Protein AF-A0A1T4MYK6-F1 (afdb_monomer)

Mean predicted aligned error: 9.67 Å

Organism: NCBI:txid180163

Radius of gyration: 21.88 Å; Cα contacts (8 Å, |Δi|>4): 275; chains: 1; bounding box: 50×43×66 Å

Solvent-accessible surface area (backbone atoms only — not comparable to full-atom values): 8277 Å² total; per-residue (Å²): 114,70,70,61,55,55,55,54,59,66,69,70,67,73,76,78,77,58,60,77,46,77,45,74,73,38,57,30,28,66,58,77,96,53,94,84,66,81,69,51,91,63,43,43,55,22,43,24,32,36,37,40,36,33,39,84,80,37,52,70,26,35,40,38,50,52,76,50,74,53,43,46,29,32,58,88,76,45,80,44,69,25,63,36,58,46,48,55,93,73,54,44,58,43,66,32,83,57,50,69,46,78,46,50,35,35,36,37,26,58,40,64,68,52,64,69,54,88,54,60,74,65,63,52,78,73,40,44,20,74,67,80,84,44,70,46,80,46,69,82,88,129

pLDDT: mean 79.8, std 14.15, range [34.06, 95.31]

Foldseek 3Di:
DVVVVVVVVVVVPPPDDKDKDKDFPFFWWWDDPDPDDPCPPFKTKTKTKMKIAIDPVQAFKKKAWDWDCKWWKDQPVDIFIQRGKAWPPNVRIDGHHDRMDMTMMMTIGGVCRLPVDPDPVSNDDIIGIDDDIDIDIDDPDD

Structure (mmCIF, N/CA/C/O backbone):
data_AF-A0A1T4MYK6-F1
#
_entry.id   AF-A0A1T4MYK6-F1
#
loop_
_atom_site.group_PDB
_atom_site.id
_atom_site.type_symbol
_atom_site.label_atom_id
_atom_site.label_alt_id
_atom_site.label_comp_id
_atom_site.label_asym_id
_atom_site.label_entity_id
_atom_site.label_seq_id
_atom_site.pdbx_PDB_ins_code
_atom_site.Cartn_x
_atom_site.Cartn_y
_atom_site.Cartn_z
_atom_site.occupancy
_atom_site.B_iso_or_equiv
_atom_site.auth_seq_id
_atom_site.auth_comp_id
_atom_site.auth_asym_id
_atom_site.auth_atom_id
_atom_site.pdbx_PDB_model_num
ATOM 1 N N . MET A 1 1 ? -27.536 29.200 41.120 1.00 58.72 1 MET A N 1
ATOM 2 C CA . MET A 1 1 ? -26.809 27.909 41.162 1.00 58.72 1 MET A CA 1
ATOM 3 C C . MET A 1 1 ? -27.101 27.022 39.950 1.00 58.72 1 MET A C 1
ATOM 5 O O . MET A 1 1 ? -26.148 26.614 39.305 1.00 58.72 1 MET A O 1
ATOM 9 N N . TYR A 1 2 ? -28.362 26.804 39.552 1.00 60.56 2 TYR A N 1
ATOM 10 C CA . TYR A 1 2 ? -28.713 25.939 38.404 1.00 60.56 2 TYR A CA 1
ATOM 11 C C . TYR A 1 2 ? -28.072 26.318 37.052 1.00 60.56 2 TYR A C 1
ATOM 13 O O . TYR A 1 2 ? -27.716 25.434 36.282 1.00 60.56 2 TYR A O 1
ATOM 21 N N . LYS A 1 3 ? -27.845 27.613 36.780 1.00 63.50 3 LYS A N 1
ATOM 22 C CA . LYS A 1 3 ? -27.186 28.075 35.539 1.00 63.50 3 LYS A CA 1
ATOM 23 C C . LYS A 1 3 ? -25.736 27.590 35.390 1.00 63.50 3 LYS A C 1
ATOM 25 O O . LYS A 1 3 ? -25.317 27.276 34.285 1.00 63.50 3 LYS A O 1
ATOM 30 N N . ILE A 1 4 ? -24.988 27.506 36.493 1.00 74.62 4 ILE A N 1
ATOM 31 C CA . ILE A 1 4 ? -23.596 27.018 36.497 1.00 74.62 4 ILE A CA 1
ATOM 32 C C . ILE A 1 4 ? -23.555 25.504 36.278 1.00 74.62 4 ILE A C 1
ATOM 34 O O . ILE A 1 4 ? -22.701 25.011 35.551 1.00 74.62 4 ILE A O 1
ATOM 38 N N . PHE A 1 5 ? -24.523 24.781 36.843 1.00 72.38 5 PHE A N 1
ATOM 39 C CA . PHE A 1 5 ? -24.659 23.341 36.638 1.00 72.38 5 PHE A CA 1
ATOM 40 C C . PHE A 1 5 ? -24.982 22.997 35.175 1.00 72.38 5 PHE A C 1
ATOM 42 O O . PHE A 1 5 ? -24.391 22.083 34.609 1.00 72.38 5 PHE A O 1
ATOM 49 N N . PHE A 1 6 ? -25.853 23.784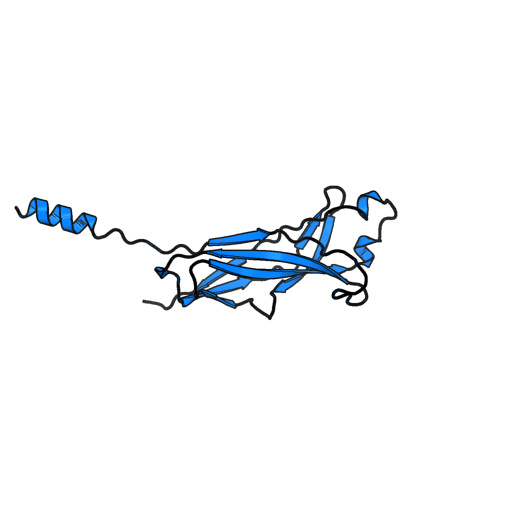 34.535 1.00 70.12 6 PHE A N 1
ATOM 50 C CA . PHE A 1 6 ? -26.184 23.621 33.117 1.00 70.12 6 PHE A CA 1
ATOM 51 C C . PHE A 1 6 ? -24.983 23.896 32.197 1.00 70.12 6 PHE A C 1
ATOM 53 O O . PHE A 1 6 ? -24.769 23.167 31.233 1.00 70.12 6 PHE A O 1
ATOM 60 N N . LEU A 1 7 ? -24.161 24.899 32.534 1.00 71.81 7 LEU A N 1
ATOM 61 C CA . LEU A 1 7 ? -22.929 25.219 31.805 1.00 71.81 7 LEU A CA 1
ATOM 62 C C . LEU A 1 7 ? -21.883 24.092 31.918 1.00 71.81 7 LEU A C 1
ATOM 64 O O . LEU A 1 7 ? -21.216 23.763 30.938 1.00 71.81 7 LEU A O 1
ATOM 68 N N . LEU A 1 8 ? -21.771 23.461 33.094 1.00 66.62 8 LEU A N 1
ATOM 69 C CA . LEU A 1 8 ? -20.899 22.300 33.295 1.00 66.62 8 LEU A CA 1
ATOM 70 C C . LEU A 1 8 ? -21.355 21.086 32.474 1.00 66.62 8 LEU A C 1
ATOM 72 O O . LEU A 1 8 ? -20.513 20.412 31.891 1.00 66.62 8 LEU A O 1
ATOM 76 N N . LEU A 1 9 ? -22.665 20.832 32.378 1.00 66.44 9 LEU A N 1
ATOM 77 C CA . LEU A 1 9 ? -23.194 19.705 31.602 1.00 66.44 9 LEU A CA 1
ATOM 78 C C . LEU A 1 9 ? -22.861 19.820 30.105 1.00 66.44 9 LEU A C 1
ATOM 80 O O . LEU A 1 9 ? -22.528 18.822 29.473 1.00 66.44 9 LEU A O 1
ATOM 84 N N . THR A 1 10 ? -22.890 21.037 29.551 1.00 65.88 10 THR A N 1
ATOM 85 C CA . THR A 1 10 ? -22.579 21.280 28.131 1.00 65.88 10 THR A CA 1
ATOM 86 C C . THR A 1 10 ? -21.097 21.124 27.779 1.00 65.88 10 THR A C 1
ATOM 88 O O . THR A 1 10 ? -20.768 20.882 26.620 1.00 65.88 10 THR A O 1
ATOM 91 N N . LEU A 1 11 ? -20.197 21.232 28.764 1.00 63.00 11 LEU A N 1
ATOM 92 C CA . LEU A 1 11 ? -18.749 21.082 28.567 1.00 63.00 11 LEU A CA 1
ATOM 93 C C . LEU A 1 11 ? -18.295 19.614 28.533 1.00 63.00 11 LEU A C 1
ATOM 95 O O . LEU A 1 11 ? -17.208 19.331 28.039 1.00 63.00 11 LEU A O 1
ATOM 99 N N . ILE A 1 12 ? -19.111 18.679 29.034 1.00 62.59 12 ILE A N 1
ATOM 100 C CA . ILE A 1 12 ? -18.762 17.247 29.106 1.00 62.59 12 ILE A CA 1
ATOM 101 C C . ILE A 1 12 ? -19.104 16.523 27.791 1.00 62.59 12 ILE A C 1
ATOM 103 O O . ILE A 1 12 ? -18.538 15.479 27.482 1.00 62.59 12 ILE A O 1
ATOM 107 N N . SER A 1 13 ? -19.985 17.091 26.968 1.00 59.56 13 SER A N 1
ATOM 108 C CA . SER A 1 13 ? -20.475 16.489 25.721 1.00 59.56 13 SER A CA 1
ATOM 109 C C . SER A 1 13 ? -19.551 16.669 24.506 1.00 59.56 13 SER A C 1
ATOM 111 O O . SER A 1 13 ? -20.030 16.707 23.375 1.00 59.56 13 SER A O 1
ATOM 113 N N . ILE A 1 14 ? -18.229 16.760 24.697 1.00 61.97 14 ILE A N 1
ATOM 114 C CA . ILE A 1 14 ? -17.283 16.741 23.571 1.00 61.97 14 ILE A CA 1
ATOM 115 C C . ILE A 1 14 ? -17.227 15.307 23.035 1.00 61.97 14 ILE A C 1
ATOM 117 O O . ILE A 1 14 ? -16.410 14.490 23.455 1.00 61.97 14 ILE A O 1
ATOM 121 N N . THR A 1 15 ? -18.134 14.975 22.122 1.00 60.94 15 THR A N 1
ATOM 122 C CA . THR A 1 15 ? -18.085 13.716 21.384 1.00 60.94 15 THR A CA 1
ATOM 123 C C . THR A 1 15 ? -16.887 13.767 20.442 1.00 60.94 15 THR A C 1
ATOM 125 O O . THR A 1 15 ? -16.925 14.445 19.414 1.00 60.94 15 THR A O 1
ATOM 128 N N . SER A 1 16 ? -15.804 13.082 20.808 1.00 60.09 16 SER A N 1
ATOM 129 C CA . SER A 1 16 ? -14.692 12.823 19.898 1.00 60.09 16 SER A CA 1
ATOM 130 C C . SER A 1 16 ? -15.137 11.756 18.905 1.00 60.09 16 SER A C 1
ATOM 132 O O . SER A 1 16 ? -15.289 10.589 19.262 1.00 60.09 16 SER A O 1
ATOM 134 N N . PHE A 1 17 ? -15.397 12.157 17.663 1.00 67.38 17 PHE A N 1
ATOM 135 C CA . PHE A 1 17 ? -15.608 11.201 16.584 1.00 67.38 17 PHE A CA 1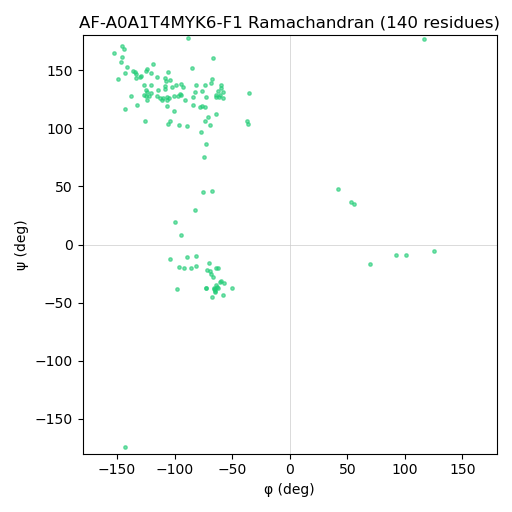
ATOM 136 C C . PHE A 1 17 ? -14.243 10.644 16.171 1.00 67.38 17 PHE A C 1
ATOM 138 O O . PHE A 1 17 ? -13.366 11.407 15.766 1.00 67.38 17 PHE A O 1
ATOM 145 N N . GLY A 1 18 ? -14.061 9.328 16.302 1.00 71.81 18 GLY A N 1
ATOM 146 C CA . GLY A 1 18 ? -12.868 8.646 15.801 1.00 71.81 18 GLY A CA 1
ATOM 147 C C . GLY A 1 18 ? -12.728 8.826 14.287 1.00 71.81 18 GLY A C 1
ATOM 148 O O . GLY A 1 18 ? -13.717 8.759 13.549 1.00 71.81 18 GLY A O 1
ATOM 149 N N . GLU A 1 19 ? -11.506 9.096 13.832 1.00 85.44 19 GLU A N 1
ATOM 150 C CA . GLU A 1 19 ? -11.166 9.322 12.428 1.00 85.44 19 GLU A CA 1
ATOM 151 C C . GLU A 1 19 ? -10.037 8.366 12.028 1.00 85.44 19 GLU A C 1
ATOM 153 O O . GLU A 1 19 ? -8.866 8.580 12.356 1.00 85.44 19 GLU A O 1
ATOM 158 N N . VAL A 1 20 ? -10.378 7.332 11.255 1.00 90.81 20 VAL A N 1
ATOM 159 C CA . VAL A 1 20 ? -9.377 6.439 10.663 1.00 90.81 20 VAL A CA 1
ATOM 160 C C . VAL A 1 20 ? -8.753 7.117 9.446 1.00 90.81 20 VAL A C 1
ATOM 162 O O . VAL A 1 20 ? -9.418 7.389 8.448 1.00 90.81 20 VAL A O 1
ATOM 165 N N . LYS A 1 21 ? -7.443 7.343 9.508 1.00 93.19 21 LYS A N 1
ATOM 166 C CA . LYS A 1 21 ? -6.621 7.880 8.423 1.00 93.19 21 LYS A CA 1
ATOM 167 C C . LYS A 1 21 ? -5.799 6.770 7.803 1.00 93.19 21 LYS A C 1
ATOM 169 O O . LYS A 1 21 ? -5.022 6.105 8.482 1.00 93.19 21 LYS A O 1
ATOM 174 N N . VAL A 1 22 ? -5.910 6.632 6.490 1.00 93.44 22 VAL A N 1
ATOM 175 C CA . VAL A 1 22 ? -5.097 5.709 5.700 1.00 93.44 22 VAL A CA 1
ATOM 176 C C . VAL A 1 22 ? -4.222 6.516 4.753 1.00 93.44 22 VAL A C 1
ATOM 178 O O . VAL A 1 22 ? -4.721 7.360 4.008 1.00 93.44 22 VAL A O 1
ATOM 181 N N . LYS A 1 23 ? -2.911 6.264 4.758 1.00 92.12 23 LYS A N 1
ATOM 182 C CA . LYS A 1 23 ? -1.963 6.949 3.868 1.00 92.12 23 LYS A CA 1
ATOM 183 C C . LYS A 1 23 ? -0.884 6.016 3.340 1.00 92.12 23 LYS A C 1
ATOM 185 O O . LYS A 1 23 ? -0.469 5.070 4.008 1.00 92.12 23 LYS A O 1
ATOM 190 N N . LEU A 1 24 ? -0.362 6.344 2.161 1.00 90.25 24 LEU A N 1
ATOM 191 C CA . LEU A 1 24 ? 0.845 5.720 1.633 1.00 90.25 24 LEU A CA 1
ATOM 192 C C . LEU A 1 24 ? 2.051 6.327 2.359 1.00 90.25 24 LEU A C 1
ATOM 194 O O . LEU A 1 24 ? 2.494 7.422 2.018 1.00 90.25 24 LEU A O 1
ATOM 198 N N . ARG A 1 25 ? 2.544 5.652 3.400 1.00 92.44 25 ARG A N 1
ATOM 199 C CA . ARG A 1 25 ? 3.713 6.110 4.164 1.00 92.44 25 ARG A CA 1
ATOM 200 C C . ARG A 1 25 ? 4.971 6.042 3.314 1.00 92.44 25 ARG A C 1
ATOM 202 O O . ARG A 1 25 ? 5.762 6.982 3.312 1.00 92.44 25 ARG A O 1
ATOM 209 N N . GLU A 1 26 ? 5.143 4.936 2.597 1.00 91.50 26 GLU A N 1
ATOM 210 C CA . GLU A 1 26 ? 6.239 4.765 1.654 1.00 91.50 26 GLU A CA 1
ATOM 211 C C . GLU A 1 26 ? 5.682 4.432 0.273 1.00 91.50 26 GLU A C 1
ATOM 213 O O . GLU A 1 26 ? 4.926 3.464 0.145 1.00 91.50 26 GLU A O 1
ATOM 218 N N . PRO A 1 27 ? 6.037 5.213 -0.764 1.00 90.62 27 PRO A N 1
ATOM 219 C CA . PRO A 1 27 ? 5.606 4.912 -2.116 1.00 90.62 27 PRO A CA 1
ATOM 220 C C . PRO A 1 27 ? 6.253 3.620 -2.605 1.00 90.62 27 PRO A C 1
ATOM 222 O O . PRO A 1 27 ? 7.303 3.218 -2.099 1.00 90.62 27 PRO A O 1
ATOM 225 N N . LEU A 1 28 ? 5.660 3.017 -3.634 1.00 89.25 28 LEU A N 1
ATOM 226 C CA . LEU A 1 28 ? 6.231 1.842 -4.278 1.00 89.25 28 LEU A CA 1
ATOM 227 C C . LEU A 1 28 ? 7.628 2.181 -4.801 1.00 89.25 28 LEU A C 1
ATOM 229 O O . LEU A 1 28 ? 7.799 3.147 -5.549 1.00 89.25 28 LEU A O 1
ATOM 233 N N . LYS A 1 29 ? 8.621 1.388 -4.412 1.00 87.88 29 LYS A N 1
ATOM 234 C CA . LYS A 1 29 ? 10.009 1.479 -4.875 1.00 87.88 29 LYS A CA 1
ATOM 235 C C . LYS A 1 29 ? 10.496 0.086 -5.225 1.00 87.88 29 LYS A C 1
ATOM 237 O O . LYS A 1 29 ? 10.177 -0.868 -4.523 1.00 87.88 29 LYS A O 1
ATOM 242 N N . PHE A 1 30 ? 11.305 -0.042 -6.269 1.00 77.12 30 PHE A N 1
ATOM 243 C CA . PHE A 1 30 ? 11.975 -1.312 -6.530 1.00 77.12 30 PHE A CA 1
ATOM 244 C C . PHE A 1 30 ? 12.890 -1.672 -5.363 1.00 77.12 30 PHE A C 1
ATOM 246 O O . PHE A 1 30 ? 13.757 -0.882 -4.980 1.00 77.12 30 PHE A O 1
ATOM 253 N N . LYS A 1 31 ? 12.718 -2.878 -4.826 1.00 63.03 31 LYS A N 1
ATOM 254 C CA . LYS A 1 31 ? 13.779 -3.508 -4.048 1.00 63.03 31 LYS A CA 1
ATOM 255 C C . LYS A 1 31 ? 14.839 -3.961 -5.049 1.00 63.03 31 LYS A C 1
ATOM 257 O O . LYS A 1 31 ? 14.481 -4.404 -6.136 1.00 63.03 31 LYS A O 1
ATOM 262 N N . GLU A 1 32 ? 16.113 -3.742 -4.732 1.00 52.31 32 GLU A N 1
ATOM 263 C CA . GLU A 1 32 ? 17.254 -3.973 -5.630 1.00 52.31 32 GLU A CA 1
ATOM 264 C C . GLU A 1 32 ? 17.062 -5.203 -6.541 1.00 52.31 32 GLU A C 1
ATOM 266 O O . GLU A 1 32 ? 16.778 -6.293 -6.048 1.00 52.31 32 GLU A O 1
ATOM 271 N N . LEU A 1 33 ? 17.278 -5.044 -7.856 1.00 48.91 33 LEU A N 1
ATOM 272 C CA . LEU A 1 33 ? 17.354 -6.127 -8.855 1.00 48.91 33 LEU A CA 1
ATOM 273 C C . LEU A 1 33 ? 18.606 -7.009 -8.631 1.00 48.91 33 LEU A C 1
ATOM 275 O O . LEU A 1 33 ? 19.379 -7.271 -9.553 1.00 48.91 33 LEU A O 1
ATOM 279 N N . ARG A 1 34 ? 18.889 -7.412 -7.390 1.00 35.28 34 ARG A N 1
ATOM 280 C CA . ARG A 1 34 ? 20.029 -8.259 -7.046 1.00 35.28 34 ARG A CA 1
ATOM 281 C C . ARG A 1 34 ? 19.596 -9.720 -6.995 1.00 35.28 34 ARG A C 1
ATOM 283 O O . ARG A 1 34 ? 18.621 -10.080 -6.341 1.00 35.28 34 ARG A O 1
ATOM 290 N N . ARG A 1 35 ? 20.370 -10.543 -7.713 1.00 36.41 35 ARG A N 1
ATOM 291 C CA . ARG A 1 35 ? 20.277 -12.007 -7.826 1.00 36.41 35 ARG A CA 1
ATOM 292 C C . ARG A 1 35 ? 19.889 -12.644 -6.481 1.00 36.41 35 ARG A C 1
ATOM 294 O O . ARG A 1 35 ? 20.729 -12.725 -5.593 1.00 36.41 35 ARG A O 1
ATOM 301 N N . GLY A 1 36 ? 18.647 -13.119 -6.351 1.00 41.19 36 GLY A N 1
ATOM 302 C CA . GLY A 1 36 ? 18.249 -14.030 -5.267 1.00 41.19 36 GLY A CA 1
ATOM 303 C C . GLY A 1 36 ? 17.057 -13.619 -4.395 1.00 41.19 36 GLY A C 1
ATOM 304 O O . GLY A 1 36 ? 16.621 -14.432 -3.588 1.00 41.19 36 GLY A O 1
ATOM 305 N N . GLY A 1 37 ? 16.486 -12.422 -4.554 1.00 34.06 37 GLY A N 1
ATOM 306 C CA . GLY A 1 37 ? 15.272 -12.017 -3.831 1.00 34.06 37 GLY A CA 1
ATOM 307 C C . GLY A 1 37 ? 14.044 -12.012 -4.736 1.00 34.06 37 GLY A C 1
ATOM 308 O O . GLY A 1 37 ? 13.907 -11.095 -5.532 1.00 34.06 37 GLY A O 1
ATOM 309 N N . LEU A 1 38 ? 13.175 -13.028 -4.622 1.00 44.16 38 LEU A N 1
ATOM 310 C CA . LEU A 1 38 ? 11.895 -13.155 -5.353 1.00 44.16 38 LEU A CA 1
ATOM 311 C C . LEU A 1 38 ? 11.979 -12.750 -6.840 1.00 44.16 38 LEU A C 1
ATOM 313 O O . LEU A 1 38 ? 11.139 -12.031 -7.377 1.00 44.16 38 LEU A O 1
ATOM 317 N N . ASP A 1 39 ? 13.000 -13.272 -7.519 1.00 49.44 39 ASP A N 1
ATOM 318 C CA . ASP A 1 39 ? 13.126 -13.226 -8.971 1.00 49.44 39 ASP A CA 1
ATOM 319 C C . ASP A 1 39 ? 12.147 -14.247 -9.573 1.00 49.44 39 ASP A C 1
ATOM 321 O O . ASP A 1 39 ? 12.512 -15.350 -9.982 1.00 49.44 39 ASP A O 1
ATOM 325 N N . LEU A 1 40 ? 10.856 -13.910 -9.579 1.00 54.34 40 LEU A N 1
ATOM 326 C CA . LEU A 1 40 ? 9.891 -14.633 -10.400 1.00 54.34 40 LEU A CA 1
ATOM 327 C C . LEU A 1 40 ? 10.307 -14.374 -11.849 1.00 54.34 40 LEU A C 1
ATOM 329 O O . LEU A 1 40 ? 10.292 -13.229 -12.289 1.00 54.34 40 LEU A O 1
ATOM 333 N N . LYS A 1 41 ? 10.781 -15.410 -12.552 1.00 60.69 41 LYS A N 1
ATOM 334 C CA . LYS A 1 41 ? 11.294 -15.358 -13.934 1.00 60.69 41 LYS A CA 1
ATOM 335 C C . LYS A 1 41 ? 10.496 -14.362 -14.800 1.00 60.69 41 LYS A C 1
ATOM 337 O O . LYS A 1 41 ? 9.385 -14.674 -15.206 1.00 60.69 41 LYS A O 1
ATOM 342 N N . GLY A 1 42 ? 11.068 -13.183 -15.067 1.00 69.75 42 GLY A N 1
ATOM 343 C CA . GLY A 1 42 ? 10.459 -12.140 -15.909 1.00 69.75 42 GLY A CA 1
ATOM 344 C C . GLY A 1 42 ? 9.790 -10.964 -15.182 1.00 69.75 42 GLY A C 1
ATOM 345 O O . GLY A 1 42 ? 9.514 -9.966 -15.830 1.00 69.75 42 GLY A O 1
ATOM 346 N N . TYR A 1 43 ? 9.613 -10.997 -13.858 1.00 75.06 43 TYR A N 1
ATOM 347 C CA . TYR A 1 43 ? 8.938 -9.931 -13.105 1.00 75.06 43 TYR A CA 1
ATOM 348 C C . TYR A 1 43 ? 9.859 -9.204 -12.124 1.00 75.06 43 TYR A C 1
ATOM 350 O O . TYR A 1 43 ? 10.745 -9.802 -11.514 1.00 75.06 43 TYR A O 1
ATOM 358 N N . ALA A 1 44 ? 9.643 -7.898 -11.973 1.00 78.06 44 ALA A N 1
ATOM 359 C CA . ALA A 1 44 ? 10.246 -7.042 -10.960 1.00 78.06 44 ALA A CA 1
ATOM 360 C C . ALA A 1 44 ? 9.196 -6.672 -9.905 1.00 78.06 44 ALA A C 1
ATOM 362 O O . ALA A 1 44 ? 8.038 -6.407 -10.236 1.00 78.06 44 ALA A O 1
ATOM 363 N N . ILE A 1 45 ? 9.611 -6.638 -8.638 1.00 84.94 45 ILE A N 1
ATOM 364 C CA . ILE A 1 45 ? 8.730 -6.342 -7.506 1.00 84.94 45 ILE A CA 1
ATOM 365 C C . ILE A 1 45 ? 9.108 -4.986 -6.911 1.00 84.94 45 ILE A C 1
ATOM 367 O O . ILE A 1 45 ? 10.253 -4.749 -6.517 1.00 84.94 45 ILE A O 1
ATOM 371 N N . ALA A 1 46 ? 8.127 -4.093 -6.839 1.00 86.62 46 ALA A N 1
ATOM 372 C CA . ALA A 1 46 ? 8.211 -2.860 -6.074 1.00 86.62 46 ALA A CA 1
ATOM 373 C C . ALA A 1 46 ? 7.513 -3.040 -4.723 1.00 86.62 46 ALA A C 1
ATOM 375 O O . ALA A 1 46 ? 6.426 -3.602 -4.675 1.00 86.62 46 ALA A O 1
ATOM 376 N N . GLU A 1 47 ? 8.109 -2.550 -3.642 1.00 89.88 47 GLU A N 1
ATOM 377 C CA . GLU A 1 47 ? 7.543 -2.596 -2.290 1.00 89.88 47 GLU A CA 1
ATOM 378 C C . GLU A 1 47 ? 7.101 -1.198 -1.856 1.00 89.88 47 GLU A C 1
ATOM 380 O O . GLU A 1 47 ? 7.761 -0.205 -2.166 1.00 89.88 47 GLU A O 1
ATOM 385 N N . GLY A 1 48 ? 5.990 -1.124 -1.131 1.00 90.62 48 GLY A N 1
ATOM 386 C CA . GLY A 1 48 ? 5.474 0.095 -0.516 1.00 90.62 48 GLY A CA 1
ATOM 387 C C . GLY A 1 48 ? 4.834 -0.208 0.833 1.00 90.62 48 GLY A C 1
ATOM 388 O O . GLY A 1 48 ? 4.601 -1.370 1.181 1.00 90.62 48 GLY A O 1
ATOM 389 N N . LEU A 1 49 ? 4.547 0.846 1.593 1.00 92.56 49 LEU A N 1
ATOM 390 C CA . LEU A 1 49 ? 4.039 0.734 2.957 1.00 92.56 49 LEU A CA 1
ATOM 391 C C . LEU A 1 49 ? 2.839 1.654 3.156 1.00 92.56 49 LEU A C 1
ATOM 393 O O . LEU A 1 49 ? 2.952 2.876 3.030 1.00 92.56 49 LEU A O 1
ATOM 397 N N . ILE A 1 50 ? 1.702 1.065 3.502 1.00 93.56 50 ILE A N 1
ATOM 398 C CA . ILE A 1 50 ? 0.504 1.780 3.926 1.00 93.56 50 ILE A CA 1
ATOM 399 C C . ILE A 1 50 ? 0.523 1.888 5.449 1.00 93.56 50 ILE A C 1
ATOM 401 O O . ILE A 1 50 ? 0.830 0.927 6.151 1.00 93.56 50 ILE A O 1
ATOM 405 N N . GLU A 1 51 ? 0.209 3.076 5.950 1.00 94.94 51 GLU A N 1
ATOM 406 C CA . GLU A 1 51 ? -0.013 3.345 7.366 1.00 94.94 51 GLU A CA 1
ATOM 407 C C . GLU A 1 51 ? -1.501 3.626 7.575 1.00 94.94 51 GLU A C 1
ATOM 409 O O . GLU A 1 51 ? -2.071 4.502 6.918 1.00 94.94 51 GLU A O 1
ATOM 414 N N . ILE A 1 52 ? -2.103 2.875 8.493 1.00 95.31 52 ILE A N 1
ATOM 415 C CA . ILE A 1 52 ? -3.452 3.093 9.004 1.00 95.31 52 ILE A CA 1
ATOM 416 C C . ILE A 1 52 ? -3.292 3.636 10.418 1.00 95.31 52 ILE A C 1
ATOM 418 O O . ILE A 1 52 ? -2.594 3.038 11.235 1.00 95.31 52 ILE A O 1
ATOM 422 N N . THR A 1 53 ? -3.924 4.762 10.707 1.00 95.19 53 THR A N 1
ATOM 423 C CA . THR A 1 53 ? -3.980 5.344 12.049 1.00 95.19 53 THR A CA 1
ATOM 424 C C . THR A 1 53 ? -5.421 5.603 12.433 1.00 95.19 53 THR A C 1
ATOM 426 O O . THR A 1 53 ? -6.162 6.127 11.610 1.00 95.19 53 THR A O 1
ATOM 429 N N . GLY A 1 54 ? -5.801 5.288 13.662 1.00 93.00 54 GLY A N 1
ATOM 430 C CA . GLY A 1 54 ? -7.113 5.604 14.225 1.00 93.00 54 GLY A CA 1
ATOM 431 C C . GLY A 1 54 ? -6.995 5.918 15.711 1.00 93.00 54 GLY A C 1
ATOM 432 O O . GLY A 1 54 ? -5.928 5.746 16.302 1.00 93.00 54 GLY A O 1
ATOM 433 N N . SER A 1 55 ? -8.076 6.400 16.310 1.00 91.81 55 SER A N 1
ATOM 434 C CA . SER A 1 55 ? -8.158 6.610 17.754 1.00 91.81 55 SER A CA 1
ATOM 435 C C . SER A 1 55 ? -8.655 5.348 18.471 1.00 91.81 55 SER A C 1
ATOM 437 O O . SER A 1 55 ? -8.980 4.336 17.846 1.00 91.81 55 SER A O 1
ATOM 439 N N . LYS A 1 56 ? -8.727 5.379 19.805 1.00 88.38 56 LYS A N 1
ATOM 440 C CA . LYS A 1 56 ? -9.204 4.232 20.599 1.00 88.38 56 LYS A CA 1
ATOM 441 C C . LYS A 1 56 ? -10.636 3.835 20.256 1.00 88.38 56 LYS A C 1
ATOM 443 O O . LYS A 1 56 ? -10.968 2.655 20.295 1.00 88.38 56 LYS A O 1
ATOM 448 N N . GLU A 1 57 ? -11.464 4.807 19.892 1.00 88.88 57 GLU A N 1
ATOM 449 C CA . GLU A 1 57 ? -12.854 4.610 19.479 1.00 88.88 57 GLU A CA 1
ATOM 450 C C . GLU A 1 57 ? -12.971 3.914 18.110 1.00 88.88 57 GLU A C 1
ATOM 452 O O . GLU A 1 57 ? -14.040 3.421 17.753 1.00 88.88 57 GLU A O 1
ATOM 457 N N . ASP A 1 58 ? -11.883 3.865 17.334 1.00 90.06 58 ASP A N 1
ATOM 458 C CA . ASP A 1 58 ? -11.833 3.193 16.035 1.00 90.06 58 ASP A CA 1
ATOM 459 C C . ASP A 1 58 ? -11.438 1.711 16.131 1.00 90.06 58 ASP A C 1
ATOM 461 O O . ASP A 1 58 ? -11.554 0.978 15.144 1.00 90.06 58 ASP A O 1
ATOM 465 N N . ILE A 1 59 ? -10.978 1.249 17.297 1.00 91.31 59 ILE A N 1
ATOM 466 C CA . ILE A 1 59 ? -10.567 -0.144 17.500 1.00 91.31 59 ILE A CA 1
ATOM 467 C C . ILE A 1 59 ? -11.767 -1.076 17.279 1.00 91.31 59 ILE A C 1
ATOM 469 O O . ILE A 1 59 ? -12.860 -0.868 17.802 1.00 91.31 59 ILE A O 1
ATOM 473 N N . GLY A 1 60 ? -11.552 -2.124 16.487 1.00 91.12 60 GLY A N 1
ATOM 474 C CA . GLY A 1 60 ? -12.564 -3.085 16.057 1.00 91.12 60 GLY A CA 1
ATOM 475 C C . GLY A 1 60 ? -13.234 -2.744 14.723 1.00 91.12 60 GLY A C 1
ATOM 476 O O . GLY A 1 60 ? -13.942 -3.595 14.185 1.00 91.12 60 GLY A O 1
ATOM 477 N N . LYS A 1 61 ? -13.005 -1.551 14.152 1.00 92.88 61 LYS A N 1
ATOM 478 C CA . LYS A 1 61 ? -13.487 -1.220 12.801 1.00 92.88 61 LYS A CA 1
ATOM 479 C C . LYS A 1 61 ? -12.756 -2.049 11.746 1.00 92.88 61 LYS A C 1
ATOM 481 O O . LYS A 1 61 ? -11.551 -2.288 11.845 1.00 92.88 61 LYS A O 1
ATOM 486 N N . LEU A 1 62 ? -13.491 -2.457 10.717 1.00 93.81 62 LEU A N 1
ATOM 487 C CA . LEU A 1 62 ? -12.953 -3.154 9.554 1.00 93.81 62 LEU A CA 1
ATOM 488 C C . LEU A 1 62 ? -12.573 -2.130 8.483 1.00 93.81 62 LEU A C 1
ATOM 490 O O . LEU A 1 62 ? -13.418 -1.355 8.038 1.00 93.81 62 LEU A O 1
ATOM 494 N N . ILE A 1 63 ? -11.320 -2.156 8.044 1.00 94.31 63 ILE A N 1
ATOM 495 C CA . ILE A 1 63 ? -10.835 -1.422 6.879 1.00 94.31 63 ILE A CA 1
ATOM 496 C C . ILE A 1 63 ? -10.745 -2.401 5.711 1.00 94.31 63 ILE A C 1
ATOM 498 O O . ILE A 1 63 ? -9.931 -3.322 5.743 1.00 94.31 63 ILE A O 1
ATOM 502 N N . ALA A 1 64 ? -11.558 -2.187 4.678 1.00 94.12 64 ALA A N 1
ATOM 503 C CA . ALA A 1 64 ? -11.510 -2.961 3.442 1.00 94.12 64 ALA A CA 1
ATOM 504 C C . ALA A 1 64 ? -10.895 -2.124 2.319 1.00 94.12 64 ALA A C 1
ATOM 506 O O . ALA A 1 64 ? -11.365 -1.026 2.009 1.00 94.12 64 ALA A O 1
ATOM 507 N N . PHE A 1 65 ? -9.845 -2.642 1.700 1.00 92.25 65 PHE A N 1
ATOM 508 C CA . PHE A 1 65 ? -9.110 -2.015 0.616 1.00 92.25 65 PHE A CA 1
ATOM 509 C C . PHE A 1 65 ? -9.623 -2.485 -0.739 1.00 92.25 65 PHE A C 1
ATOM 511 O O . PHE A 1 65 ? -9.815 -3.671 -0.987 1.00 92.25 65 PHE A O 1
ATOM 518 N N . LYS A 1 66 ? -9.749 -1.545 -1.675 1.00 89.44 66 LYS A N 1
ATOM 519 C CA . LYS A 1 66 ? -10.011 -1.847 -3.080 1.00 89.44 66 LYS A CA 1
ATOM 520 C C . LYS A 1 66 ? -8.734 -1.671 -3.885 1.00 89.44 66 LYS A C 1
ATOM 522 O O . LYS A 1 66 ? -8.313 -0.549 -4.175 1.00 89.44 66 LYS A O 1
ATOM 527 N N . ILE A 1 67 ? -8.141 -2.796 -4.275 1.00 79.50 67 ILE A N 1
ATOM 528 C CA . ILE A 1 67 ? -6.919 -2.822 -5.077 1.00 79.50 67 ILE A CA 1
ATOM 529 C C . ILE A 1 67 ? -7.181 -2.200 -6.461 1.00 79.50 67 ILE A C 1
ATOM 531 O O . ILE A 1 67 ? -8.098 -2.630 -7.171 1.00 79.50 67 ILE A O 1
ATOM 535 N N . PRO A 1 68 ? -6.378 -1.212 -6.897 1.00 82.88 68 PRO A N 1
ATOM 536 C CA . PRO A 1 68 ? -6.440 -0.733 -8.269 1.00 82.88 68 PRO A CA 1
ATOM 537 C C . PRO A 1 68 ? -5.933 -1.811 -9.238 1.00 82.88 68 PRO A C 1
ATOM 539 O O . PRO A 1 68 ? -4.920 -2.461 -8.993 1.00 82.88 68 PRO A O 1
ATOM 542 N N . LYS A 1 69 ? -6.610 -1.971 -10.383 1.00 81.44 69 LYS A N 1
ATOM 543 C CA . LYS A 1 69 ? -6.242 -2.979 -11.398 1.00 81.44 69 LYS A CA 1
ATOM 544 C C . LYS A 1 69 ? -4.827 -2.792 -11.952 1.00 81.44 69 LYS A C 1
ATOM 546 O O . LYS A 1 69 ? -4.211 -3.762 -12.363 1.00 81.44 69 LYS A O 1
ATOM 551 N N . PHE A 1 70 ? -4.353 -1.553 -12.012 1.00 82.25 70 PHE A N 1
ATOM 552 C CA . PHE A 1 70 ? -3.015 -1.192 -12.462 1.00 82.25 70 PHE A CA 1
ATOM 553 C C . PHE A 1 70 ? -2.585 0.114 -11.790 1.00 82.25 70 PHE A C 1
ATOM 555 O O . PHE A 1 70 ? -3.410 0.856 -11.253 1.00 82.25 70 PHE A O 1
ATOM 562 N N . GLY A 1 71 ? -1.292 0.407 -11.854 1.00 86.38 71 GLY A N 1
ATOM 563 C CA . GLY A 1 71 ? -0.717 1.672 -11.404 1.00 86.38 71 GLY A CA 1
ATOM 564 C C . GLY A 1 71 ? 0.415 2.114 -12.319 1.00 86.38 71 GLY A C 1
ATOM 565 O O . GLY A 1 71 ? 0.680 1.474 -13.338 1.00 86.38 71 GLY A O 1
ATOM 566 N N . TYR A 1 72 ? 1.102 3.188 -11.943 1.00 88.56 72 TYR A N 1
ATOM 567 C CA . TYR A 1 72 ? 2.280 3.652 -12.666 1.00 88.56 72 TYR A CA 1
ATOM 568 C C . TYR A 1 72 ? 3.428 3.994 -11.719 1.00 88.56 72 TYR A C 1
ATOM 570 O O . TYR A 1 72 ? 3.220 4.448 -10.593 1.00 88.56 72 TYR A O 1
ATOM 578 N N . MET A 1 73 ? 4.650 3.796 -12.206 1.00 88.75 73 MET A N 1
ATOM 579 C CA . MET A 1 73 ? 5.888 4.244 -11.574 1.00 88.75 73 MET A CA 1
ATOM 580 C C . MET A 1 73 ? 6.673 5.104 -12.548 1.00 88.75 73 MET A C 1
ATOM 582 O O . MET A 1 73 ? 6.605 4.899 -13.758 1.00 88.75 73 MET A O 1
ATOM 586 N N . THR A 1 74 ? 7.463 6.040 -12.034 1.00 87.88 74 THR A N 1
ATOM 587 C CA . THR A 1 74 ? 8.329 6.861 -12.880 1.00 87.88 74 THR A CA 1
ATOM 588 C C . THR A 1 74 ? 9.670 7.160 -12.223 1.00 87.88 74 THR A C 1
ATOM 590 O O . THR A 1 74 ? 9.758 7.301 -11.004 1.00 87.88 74 THR A O 1
ATOM 593 N N . ASN A 1 75 ? 10.717 7.276 -13.042 1.00 86.06 75 ASN A N 1
ATOM 594 C CA . ASN A 1 75 ? 12.014 7.850 -12.672 1.00 86.06 75 ASN A CA 1
ATOM 595 C C . ASN A 1 75 ? 12.151 9.314 -13.156 1.00 86.06 75 ASN A C 1
ATOM 597 O O . ASN A 1 75 ? 13.265 9.814 -13.293 1.00 86.06 75 ASN A O 1
ATOM 601 N N . LYS A 1 76 ? 11.026 9.992 -13.451 1.00 86.19 76 LYS A N 1
ATOM 602 C CA . LYS A 1 76 ? 10.890 11.304 -14.126 1.00 86.19 76 LYS A CA 1
ATOM 603 C C . LYS A 1 76 ? 11.242 11.330 -15.613 1.00 86.19 76 LYS A C 1
ATOM 605 O O . LYS A 1 76 ? 10.854 12.272 -16.294 1.00 86.19 76 LYS A O 1
ATOM 610 N N . LYS A 1 77 ? 11.954 10.324 -16.117 1.00 85.38 77 LYS A N 1
ATOM 611 C CA . LYS A 1 77 ? 12.332 10.215 -17.529 1.00 85.38 77 LYS A CA 1
ATOM 612 C C . LYS A 1 77 ? 11.371 9.302 -18.292 1.00 85.38 77 LYS A C 1
ATOM 614 O O . LYS A 1 77 ? 10.993 9.602 -19.418 1.00 85.38 77 LYS A O 1
ATOM 619 N N . ARG A 1 78 ? 10.926 8.219 -17.652 1.00 85.50 78 ARG A N 1
ATOM 620 C CA . ARG A 1 78 ? 10.005 7.230 -18.214 1.00 85.50 78 ARG A CA 1
ATOM 621 C C . ARG A 1 78 ? 8.921 6.846 -17.217 1.00 85.50 78 ARG A C 1
ATOM 623 O O . ARG A 1 78 ? 9.140 6.846 -16.005 1.00 85.50 78 ARG A O 1
ATOM 630 N N . TRP A 1 79 ? 7.751 6.515 -17.750 1.00 87.94 79 TRP A N 1
ATOM 631 C CA . TRP A 1 79 ? 6.644 5.917 -17.014 1.00 87.94 79 TRP A CA 1
ATOM 632 C C . TRP A 1 79 ? 6.588 4.418 -17.296 1.00 87.94 79 TRP A C 1
ATOM 634 O O . TRP A 1 79 ? 6.704 3.993 -18.444 1.00 87.94 79 TRP A O 1
ATOM 644 N N . LEU A 1 80 ? 6.403 3.629 -16.244 1.00 86.88 80 LEU A N 1
ATOM 645 C CA . LEU A 1 80 ? 6.236 2.184 -16.299 1.00 86.88 80 LEU A CA 1
ATOM 646 C C . LEU A 1 80 ? 4.891 1.816 -15.699 1.00 86.88 80 LEU A C 1
ATOM 648 O O . LEU A 1 80 ? 4.501 2.349 -14.658 1.00 86.88 80 LEU A O 1
ATOM 652 N N . LYS A 1 81 ? 4.192 0.894 -16.350 1.00 88.50 81 LYS A N 1
ATOM 653 C CA . LYS A 1 81 ? 2.926 0.369 -15.855 1.00 88.50 81 LYS A CA 1
ATOM 654 C C . LYS A 1 81 ? 3.195 -0.722 -14.822 1.00 88.50 81 LYS A C 1
ATOM 656 O O . LYS A 1 81 ? 3.963 -1.643 -15.075 1.00 88.50 81 LYS A O 1
ATOM 661 N N . ILE A 1 82 ? 2.526 -0.622 -13.680 1.00 88.25 82 ILE A N 1
ATOM 662 C CA . ILE A 1 82 ? 2.411 -1.710 -12.712 1.00 88.25 82 ILE A CA 1
ATOM 663 C C . ILE A 1 82 ? 1.262 -2.598 -13.172 1.00 88.25 82 ILE A C 1
ATOM 665 O O . ILE A 1 82 ? 0.130 -2.121 -13.287 1.00 88.25 82 ILE A O 1
ATOM 669 N N . GLU A 1 83 ? 1.546 -3.868 -13.442 1.00 86.88 83 GLU A N 1
ATOM 670 C CA . GLU A 1 83 ? 0.555 -4.821 -13.945 1.00 86.88 83 GLU A CA 1
ATOM 671 C C . GLU A 1 83 ? -0.441 -5.233 -12.872 1.00 86.88 83 GLU A C 1
ATOM 673 O O . GLU A 1 83 ? -1.624 -5.403 -13.156 1.00 86.88 83 GLU A O 1
ATOM 678 N N . LYS A 1 84 ? 0.040 -5.380 -11.636 1.00 87.19 84 LYS A N 1
ATOM 679 C CA . LYS A 1 84 ? -0.777 -5.789 -10.499 1.00 87.19 84 LYS A CA 1
ATOM 680 C C . LYS A 1 84 ? -0.247 -5.183 -9.210 1.00 87.19 84 LYS A C 1
ATOM 682 O O . LYS A 1 84 ? 0.962 -5.117 -9.007 1.00 87.19 84 LYS A O 1
ATOM 687 N N . VAL A 1 85 ? -1.155 -4.792 -8.325 1.00 87.00 85 VAL A N 1
ATOM 688 C CA . VAL A 1 85 ? -0.842 -4.477 -6.930 1.00 87.00 85 VAL A CA 1
ATOM 689 C C . VAL A 1 85 ? -1.401 -5.596 -6.057 1.00 87.00 85 VAL A C 1
ATOM 691 O O . VAL A 1 85 ? -2.515 -6.052 -6.293 1.00 87.00 85 VAL A O 1
ATOM 694 N N . ILE A 1 86 ? -0.634 -6.063 -5.078 1.00 86.88 86 ILE A N 1
ATOM 695 C CA . ILE A 1 86 ? -1.059 -7.082 -4.112 1.00 86.88 86 ILE A CA 1
ATOM 696 C C . ILE A 1 86 ? -0.675 -6.658 -2.695 1.00 86.88 86 ILE A C 1
ATOM 698 O O . ILE A 1 86 ? 0.355 -6.017 -2.496 1.00 86.88 86 ILE A O 1
ATOM 702 N N . PHE A 1 87 ? -1.490 -7.024 -1.711 1.00 86.81 87 PHE A N 1
ATOM 703 C CA . PHE A 1 87 ? -1.149 -6.876 -0.296 1.00 86.81 87 PHE A CA 1
ATOM 704 C C . PHE A 1 87 ? -0.334 -8.077 0.193 1.00 86.81 87 PHE A C 1
ATOM 706 O O . PHE A 1 87 ? -0.481 -9.194 -0.312 1.00 86.81 87 PHE A O 1
ATOM 713 N N . GLU A 1 88 ? 0.518 -7.865 1.196 1.00 84.56 88 GLU A N 1
ATOM 714 C CA . GLU A 1 88 ? 1.136 -8.971 1.932 1.00 84.56 88 GLU A CA 1
ATOM 715 C C . GLU A 1 88 ? 0.028 -9.854 2.531 1.00 84.56 88 GLU A C 1
ATOM 717 O O . GLU A 1 88 ? -0.913 -9.349 3.131 1.00 84.56 88 GLU A O 1
ATOM 722 N N . LYS A 1 89 ? 0.110 -11.179 2.340 1.00 79.81 89 LYS A N 1
ATOM 723 C CA . LYS A 1 89 ? -0.781 -12.170 2.983 1.00 79.81 89 LYS A CA 1
ATOM 724 C C . LYS A 1 89 ? -2.294 -11.922 2.809 1.00 79.81 89 LYS A C 1
ATOM 726 O O . LYS A 1 89 ? -3.058 -12.215 3.722 1.00 79.81 89 LYS A O 1
ATOM 731 N N . ASN A 1 90 ? -2.735 -11.424 1.650 1.00 74.19 90 ASN A N 1
ATOM 732 C CA . ASN A 1 90 ? -4.153 -11.137 1.369 1.00 74.19 90 ASN A CA 1
ATOM 733 C C . ASN A 1 90 ? -4.804 -10.190 2.398 1.00 74.19 90 ASN A C 1
ATOM 735 O O . ASN A 1 90 ? -5.986 -10.319 2.703 1.00 74.19 90 ASN A O 1
ATOM 739 N N . GLN A 1 91 ? -4.046 -9.226 2.929 1.00 84.00 91 GLN A N 1
ATOM 740 C CA . GLN A 1 91 ? -4.539 -8.199 3.857 1.00 84.00 91 GLN A CA 1
ATOM 741 C C . GLN A 1 91 ? -5.373 -7.107 3.156 1.00 84.00 91 GLN A C 1
ATOM 743 O O . GLN A 1 91 ? -5.188 -5.915 3.389 1.00 84.00 91 GLN A O 1
ATOM 748 N N . GLU A 1 92 ? -6.281 -7.511 2.268 1.00 86.69 92 GLU A N 1
ATOM 749 C CA . GLU A 1 92 ? -7.267 -6.622 1.638 1.00 86.69 92 GLU A CA 1
ATOM 750 C C . GLU A 1 92 ? -8.316 -6.155 2.652 1.00 86.69 92 GLU A C 1
ATOM 752 O O . GLU A 1 92 ?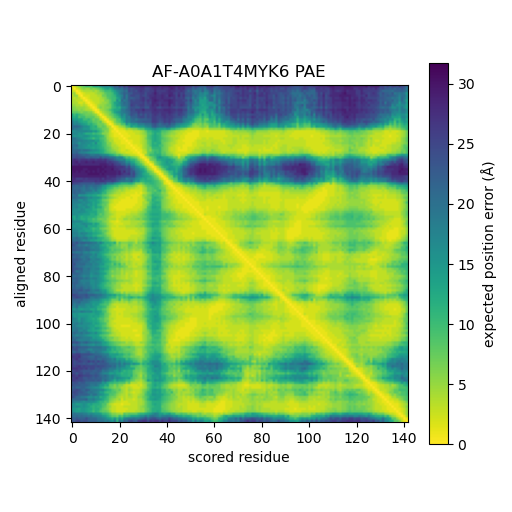 -8.904 -5.092 2.493 1.00 86.69 92 GLU A O 1
ATOM 757 N N . GLU A 1 93 ? -8.499 -6.912 3.728 1.00 91.88 93 GLU A N 1
ATOM 758 C CA . GLU A 1 93 ? -9.388 -6.603 4.837 1.00 91.88 93 GLU A CA 1
ATOM 759 C C . GLU A 1 93 ? -8.608 -6.678 6.147 1.00 91.88 93 GLU A C 1
ATOM 761 O O . GLU A 1 93 ? -7.909 -7.659 6.417 1.00 9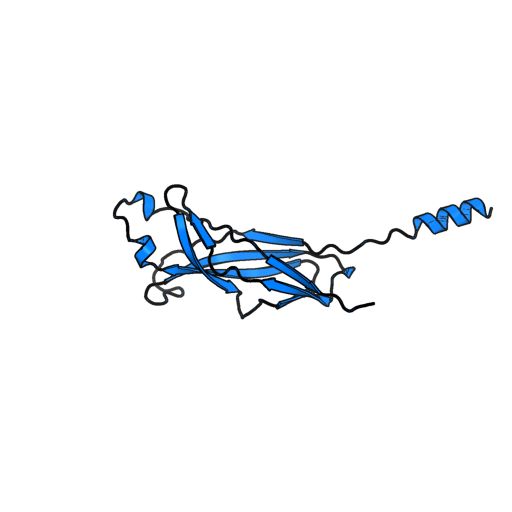1.88 93 GLU A O 1
ATOM 766 N N . VAL A 1 94 ? -8.696 -5.624 6.956 1.00 91.88 94 VAL A N 1
ATOM 767 C CA . VAL A 1 94 ? -7.937 -5.505 8.203 1.00 91.88 94 VAL A CA 1
ATOM 768 C C . VAL A 1 94 ? -8.821 -4.948 9.301 1.00 91.88 94 VAL A C 1
ATOM 770 O O . VAL A 1 94 ? -9.433 -3.895 9.148 1.00 91.88 94 VAL A O 1
ATOM 773 N N . ILE A 1 95 ? -8.864 -5.646 10.433 1.00 92.75 95 ILE A N 1
ATOM 774 C CA . ILE A 1 95 ? -9.501 -5.146 11.650 1.00 92.75 95 ILE A CA 1
ATOM 775 C C . ILE A 1 95 ? -8.486 -4.275 12.386 1.00 92.75 95 ILE A C 1
ATOM 777 O O . ILE A 1 95 ? -7.369 -4.719 12.661 1.00 92.75 95 ILE A O 1
ATOM 781 N N . LEU A 1 96 ? -8.868 -3.042 12.717 1.00 92.44 96 LEU A N 1
ATOM 782 C CA . LEU A 1 96 ? -8.020 -2.157 13.504 1.00 92.44 96 LEU A CA 1
ATOM 783 C C . LEU A 1 96 ? 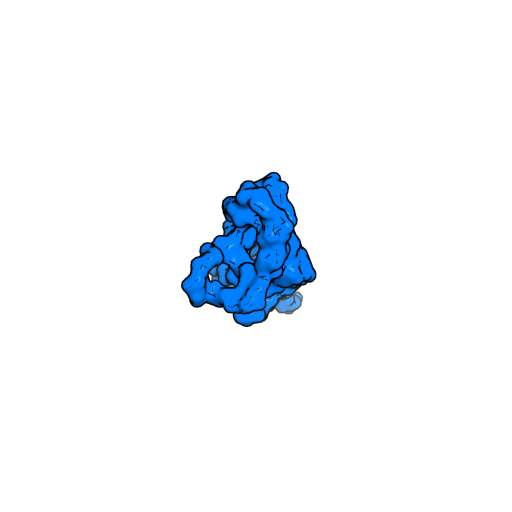-7.955 -2.656 14.950 1.00 92.44 96 LEU A C 1
ATOM 785 O O . LEU A 1 96 ? -8.938 -2.575 15.678 1.00 92.44 96 LEU A O 1
ATOM 789 N N . ILE A 1 97 ? -6.808 -3.179 15.373 1.00 92.88 97 ILE A N 1
ATOM 790 C CA . ILE A 1 97 ? -6.594 -3.678 16.746 1.00 92.88 97 ILE A CA 1
ATOM 791 C C . ILE A 1 97 ? -5.757 -2.725 17.609 1.00 92.88 97 ILE A C 1
ATOM 793 O O . ILE A 1 97 ? -5.686 -2.882 18.824 1.00 92.88 97 ILE A O 1
ATOM 797 N N . GLU A 1 98 ? -5.122 -1.743 16.978 1.00 93.38 98 GLU A N 1
ATOM 798 C CA . GLU A 1 98 ? -4.187 -0.795 17.576 1.00 93.38 98 GLU A CA 1
ATOM 799 C C . GLU A 1 98 ? -4.320 0.567 16.882 1.00 93.38 98 GLU A C 1
ATOM 801 O O . GLU A 1 98 ? -4.751 0.642 15.733 1.00 93.38 98 GLU A O 1
ATOM 806 N N . GLU A 1 99 ? -3.918 1.648 17.553 1.00 92.62 99 GLU A N 1
ATOM 807 C CA . GLU A 1 99 ? -4.019 3.018 17.016 1.00 92.62 99 GLU A CA 1
ATOM 808 C C . GLU A 1 99 ? -3.184 3.231 15.743 1.00 92.62 99 GLU A C 1
ATOM 810 O O . GLU A 1 99 ? -3.423 4.174 14.988 1.00 92.62 99 GLU A O 1
ATOM 815 N N . LYS A 1 100 ? -2.186 2.373 15.493 1.00 95.19 100 LYS A N 1
ATOM 816 C CA . LYS A 1 100 ? -1.287 2.484 14.348 1.00 95.19 100 LYS A CA 1
ATOM 817 C C . LYS A 1 100 ? -0.918 1.124 13.779 1.00 95.19 100 LYS A C 1
ATOM 819 O O . LYS A 1 100 ? -0.196 0.373 14.418 1.00 95.19 100 LYS A O 1
ATOM 824 N N . HIS A 1 101 ? -1.307 0.879 12.533 1.00 94.06 101 HIS A N 1
ATOM 825 C CA . HIS A 1 101 ? -1.057 -0.373 11.833 1.00 94.06 101 HIS A CA 1
ATOM 826 C C . HIS A 1 101 ? -0.337 -0.152 10.497 1.00 94.06 101 HIS A C 1
ATOM 828 O O . HIS A 1 101 ? -0.521 0.872 9.830 1.00 94.06 101 HIS A O 1
ATOM 834 N N . PHE A 1 102 ? 0.480 -1.123 10.086 1.00 93.75 102 PHE A N 1
ATOM 835 C CA . PHE A 1 102 ? 1.267 -1.054 8.855 1.00 93.75 102 PHE A CA 1
ATOM 836 C C . PHE A 1 102 ? 0.990 -2.238 7.940 1.00 93.75 102 PHE A C 1
ATOM 838 O O . PHE A 1 102 ? 1.099 -3.385 8.362 1.00 93.75 102 PHE A O 1
ATOM 845 N N . LEU A 1 103 ? 0.727 -1.952 6.666 1.00 91.62 103 LEU A N 1
ATOM 846 C CA . LEU A 1 103 ? 0.488 -2.964 5.641 1.00 91.62 103 LEU A CA 1
ATOM 847 C C . LEU A 1 103 ? 1.486 -2.818 4.504 1.00 91.62 103 LEU A C 1
ATOM 849 O O . LEU A 1 103 ? 1.623 -1.738 3.922 1.00 91.62 103 LEU A O 1
ATOM 853 N N . LYS A 1 104 ? 2.164 -3.913 4.159 1.00 91.19 104 LYS A N 1
ATOM 854 C CA . LYS A 1 104 ? 3.018 -3.938 2.973 1.00 91.19 104 LYS A CA 1
ATOM 855 C C . LYS A 1 104 ? 2.185 -4.187 1.727 1.00 91.19 104 LYS A C 1
ATOM 857 O O . LYS A 1 104 ? 1.315 -5.059 1.694 1.00 91.19 104 LYS A O 1
ATOM 862 N N . ILE A 1 105 ? 2.517 -3.438 0.687 1.00 89.88 105 ILE A N 1
ATOM 863 C CA . ILE A 1 105 ? 1.973 -3.606 -0.655 1.00 89.88 105 ILE A CA 1
ATOM 864 C C . ILE A 1 105 ? 3.104 -3.894 -1.633 1.00 89.88 105 ILE A C 1
ATOM 866 O O . ILE A 1 105 ? 4.217 -3.384 -1.492 1.00 89.88 105 ILE A O 1
ATOM 870 N N . TYR A 1 106 ? 2.791 -4.682 -2.653 1.00 88.56 106 TYR A N 1
ATOM 871 C CA . TYR A 1 106 ? 3.715 -5.055 -3.706 1.00 88.56 106 TYR A CA 1
ATOM 872 C C . TYR A 1 106 ? 3.135 -4.692 -5.067 1.00 88.56 106 TYR A C 1
ATOM 874 O O . TYR A 1 106 ? 2.009 -5.065 -5.391 1.00 88.56 106 TYR A O 1
ATOM 882 N N . GLY A 1 107 ? 3.910 -3.974 -5.871 1.00 88.75 107 GLY A N 1
ATOM 883 C CA . GLY A 1 107 ? 3.652 -3.773 -7.290 1.00 88.75 107 GLY A CA 1
ATOM 884 C C . GLY A 1 107 ? 4.423 -4.802 -8.109 1.00 88.75 107 GLY A C 1
ATOM 885 O O . GLY A 1 107 ? 5.629 -4.946 -7.928 1.00 88.75 107 GLY A O 1
ATOM 886 N N . VAL A 1 108 ? 3.741 -5.497 -9.012 1.00 86.69 108 VAL A N 1
ATOM 887 C CA . VAL A 1 108 ? 4.337 -6.450 -9.954 1.00 86.69 108 VAL A CA 1
ATOM 888 C C . VAL A 1 108 ? 4.475 -5.777 -11.314 1.00 86.69 108 VAL A C 1
ATOM 890 O O . VAL A 1 108 ? 3.512 -5.200 -11.826 1.00 86.69 108 VAL A O 1
ATOM 893 N N . LEU A 1 109 ? 5.677 -5.832 -11.882 1.00 84.44 109 LEU A N 1
ATOM 894 C CA . LEU A 1 109 ? 6.016 -5.238 -13.173 1.00 84.44 109 LEU A CA 1
ATOM 895 C C . LEU A 1 109 ? 6.707 -6.264 -14.067 1.00 84.44 109 LEU A C 1
ATOM 897 O O . LEU A 1 109 ? 7.506 -7.060 -13.578 1.00 84.44 109 LEU A O 1
ATOM 901 N N . ASP A 1 110 ? 6.458 -6.198 -15.370 1.00 81.69 110 ASP A N 1
ATOM 902 C CA . ASP A 1 110 ? 7.213 -6.964 -16.361 1.00 81.69 110 ASP A CA 1
ATOM 903 C C . ASP A 1 110 ? 8.628 -6.370 -16.540 1.00 81.69 110 ASP A C 1
ATOM 905 O O . ASP A 1 110 ? 8.808 -5.176 -16.803 1.00 81.69 110 ASP A O 1
ATOM 909 N N . LYS A 1 111 ? 9.665 -7.204 -16.404 1.00 77.69 111 LYS A N 1
ATOM 910 C CA . LYS A 1 111 ? 11.066 -6.819 -16.639 1.00 77.69 111 LYS A CA 1
ATOM 911 C C . LYS A 1 111 ? 11.369 -6.540 -18.104 1.00 77.69 111 LYS A C 1
ATOM 913 O O . LYS A 1 111 ? 12.311 -5.798 -18.387 1.00 77.69 111 LYS A O 1
ATOM 918 N N . HIS A 1 112 ? 10.622 -7.119 -19.038 1.00 79.62 112 HIS A N 1
ATOM 919 C CA . HIS A 1 112 ? 10.793 -6.819 -20.457 1.00 79.62 112 HIS A CA 1
ATOM 920 C C . HIS A 1 112 ? 10.464 -5.356 -20.748 1.00 79.62 112 HIS A C 1
ATOM 922 O O . HIS A 1 112 ? 11.164 -4.714 -21.529 1.00 79.62 112 HIS A O 1
ATOM 928 N N . GLU A 1 113 ? 9.483 -4.790 -20.042 1.00 77.81 113 GLU A N 1
ATOM 929 C CA . GLU A 1 113 ? 9.181 -3.367 -20.140 1.00 77.81 113 GLU A CA 1
ATOM 930 C C . GLU A 1 113 ? 10.329 -2.514 -19.591 1.00 77.81 113 GLU A C 1
ATOM 932 O O . GLU A 1 113 ? 10.673 -1.511 -20.214 1.00 77.81 113 GLU A O 1
ATOM 937 N N . LEU A 1 114 ? 11.012 -2.924 -18.516 1.00 73.75 114 LEU A N 1
ATOM 938 C CA . LEU A 1 114 ? 12.196 -2.203 -18.025 1.00 73.75 114 LEU A CA 1
ATOM 939 C C . LEU A 1 114 ? 13.293 -2.100 -19.094 1.00 73.75 114 LEU A C 1
ATOM 941 O O . LEU A 1 114 ? 13.811 -1.013 -19.296 1.00 73.75 114 LEU A O 1
ATOM 945 N N . ASN A 1 115 ? 13.573 -3.176 -19.833 1.00 73.06 115 ASN A N 1
ATOM 946 C CA . ASN A 1 115 ? 14.699 -3.246 -20.779 1.00 73.06 115 ASN A CA 1
ATOM 947 C C . ASN A 1 115 ? 14.346 -2.895 -22.235 1.00 73.06 115 ASN A C 1
ATOM 949 O O . ASN A 1 115 ? 15.154 -3.108 -23.138 1.00 73.06 115 ASN A O 1
ATOM 953 N N . LYS A 1 116 ? 13.132 -2.399 -22.487 1.00 76.31 116 LYS A N 1
ATOM 954 C CA . LYS A 1 116 ? 12.624 -2.143 -23.844 1.00 76.31 116 LYS A CA 1
ATOM 955 C C . LYS A 1 116 ? 13.359 -1.022 -24.585 1.00 76.31 116 LYS A C 1
ATOM 957 O O . LYS A 1 116 ? 13.396 -1.026 -25.810 1.00 76.31 116 LYS A O 1
ATOM 962 N N . ASP A 1 117 ? 13.907 -0.058 -23.851 1.00 73.06 117 ASP A N 1
ATOM 963 C CA . ASP A 1 117 ? 14.655 1.070 -24.407 1.00 73.06 117 ASP A CA 1
ATOM 964 C C . ASP A 1 117 ? 16.140 0.888 -24.096 1.00 73.06 117 ASP A C 1
ATOM 966 O O . ASP A 1 117 ? 16.490 0.552 -22.973 1.00 73.06 117 ASP A O 1
ATOM 970 N N . SER A 1 118 ? 17.030 1.080 -25.067 1.00 68.94 118 SER A N 1
ATOM 971 C CA . SER A 1 118 ? 18.470 0.862 -24.877 1.00 68.94 118 SER A CA 1
ATOM 972 C C . SER A 1 118 ? 19.181 2.034 -24.197 1.00 68.94 118 SER A C 1
ATOM 974 O O . SER A 1 118 ? 20.345 1.910 -23.813 1.00 68.94 118 SER A O 1
ATOM 976 N N . ARG A 1 119 ? 18.511 3.181 -24.031 1.00 74.44 119 ARG A N 1
ATOM 977 C CA . ARG A 1 119 ? 19.107 4.365 -23.407 1.00 74.44 119 ARG A CA 1
ATOM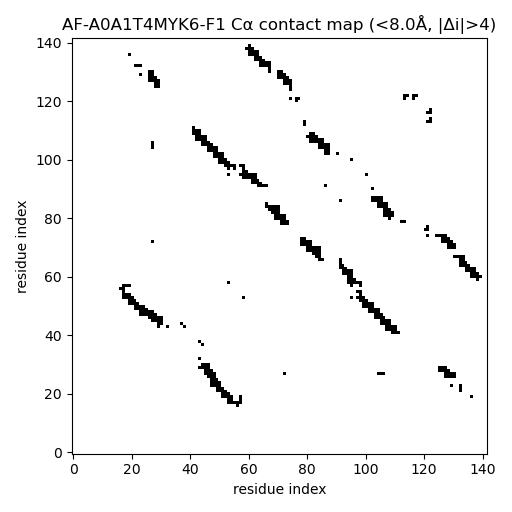 978 C C . ARG A 1 119 ? 19.226 4.153 -21.897 1.00 74.44 119 ARG A C 1
ATOM 980 O O . ARG A 1 119 ? 18.222 4.032 -21.195 1.00 74.44 119 ARG A O 1
ATOM 987 N N . ALA A 1 120 ? 20.463 4.170 -21.394 1.00 67.88 120 ALA A N 1
ATOM 988 C CA . ALA A 1 120 ? 20.797 3.911 -19.987 1.00 67.88 120 ALA A CA 1
ATOM 989 C C . ALA A 1 120 ? 19.952 4.737 -19.003 1.00 67.88 120 ALA A C 1
ATOM 991 O O . ALA A 1 120 ? 19.484 4.234 -17.989 1.00 67.88 120 ALA A O 1
ATOM 992 N N . GLU A 1 121 ? 19.648 5.985 -19.350 1.00 69.00 121 GLU A N 1
ATOM 993 C CA . GLU A 1 121 ? 18.846 6.874 -18.515 1.00 69.00 121 GLU A CA 1
ATOM 994 C C . GLU A 1 121 ? 17.391 6.443 -18.263 1.00 69.00 121 GLU A C 1
ATOM 996 O O . GLU A 1 121 ? 16.775 6.917 -17.305 1.00 69.00 121 GLU A O 1
ATOM 1001 N N . PHE A 1 122 ? 16.825 5.572 -19.100 1.00 67.75 122 PHE A N 1
ATOM 1002 C CA . PHE A 1 122 ? 15.501 4.994 -18.863 1.00 67.75 122 PHE A CA 1
ATOM 1003 C C . PHE A 1 122 ? 15.569 3.677 -18.103 1.00 67.75 122 PHE A C 1
ATOM 1005 O O . PHE A 1 122 ? 14.587 3.297 -17.475 1.00 67.75 122 PHE A O 1
ATOM 1012 N N . ASN A 1 123 ? 16.708 2.999 -18.098 1.00 64.69 123 ASN A N 1
ATOM 1013 C CA . ASN A 1 123 ? 16.849 1.712 -17.416 1.00 64.69 123 ASN A CA 1
ATOM 1014 C C . ASN A 1 123 ? 17.452 1.875 -16.020 1.00 64.69 123 ASN A C 1
ATOM 1016 O O . ASN A 1 123 ? 17.287 1.014 -15.158 1.00 64.69 123 ASN A O 1
ATOM 1020 N N . GLU A 1 124 ? 18.111 3.005 -15.781 1.00 64.75 124 GLU A N 1
ATOM 1021 C CA . GLU A 1 124 ? 18.782 3.328 -14.534 1.00 64.75 124 GLU A CA 1
ATOM 1022 C C . GLU A 1 124 ? 17.997 4.369 -13.717 1.00 64.75 124 GLU A C 1
ATOM 1024 O O . GLU A 1 124 ? 17.305 5.251 -14.239 1.00 64.75 124 GLU A O 1
ATOM 1029 N N . GLY A 1 125 ? 18.107 4.269 -12.391 1.00 67.38 125 GLY A N 1
ATOM 1030 C CA . GLY A 1 125 ? 17.543 5.233 -11.446 1.00 67.38 125 GLY A CA 1
ATOM 1031 C C . GLY A 1 125 ? 16.457 4.680 -10.521 1.00 67.38 125 GLY A C 1
ATOM 1032 O O . GLY A 1 125 ? 16.062 3.518 -10.573 1.00 67.38 125 GLY A O 1
ATOM 1033 N N . LYS A 1 126 ? 15.990 5.544 -9.613 1.00 76.94 126 LYS A N 1
ATOM 1034 C CA . LYS A 1 126 ? 14.971 5.207 -8.609 1.00 76.94 126 LYS A CA 1
ATOM 1035 C C . LYS A 1 126 ? 13.581 5.480 -9.174 1.00 76.94 126 LYS A C 1
ATOM 1037 O O . LYS A 1 126 ? 13.143 6.628 -9.210 1.00 76.94 126 LYS A O 1
ATOM 1042 N N . TYR A 1 127 ? 12.891 4.426 -9.585 1.00 82.38 127 TYR A N 1
ATOM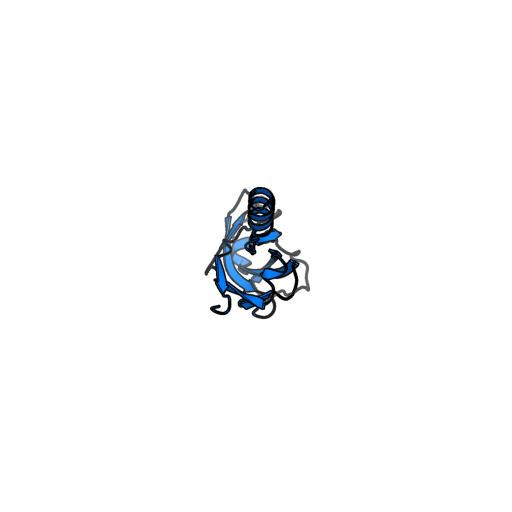 1043 C CA . TYR A 1 127 ? 11.474 4.506 -9.921 1.00 82.38 127 TYR A CA 1
ATOM 1044 C C . TYR A 1 127 ? 10.623 4.562 -8.658 1.00 82.38 127 TYR A C 1
ATOM 1046 O O . TYR A 1 127 ? 10.800 3.756 -7.742 1.00 82.38 127 TYR A O 1
ATOM 1054 N N . ILE A 1 128 ? 9.686 5.506 -8.634 1.00 85.00 128 ILE A N 1
ATOM 1055 C CA . ILE A 1 128 ? 8.751 5.706 -7.530 1.00 85.00 128 ILE A CA 1
ATOM 1056 C C . ILE A 1 128 ? 7.330 5.649 -8.085 1.00 85.00 128 ILE A C 1
ATOM 1058 O O . ILE A 1 128 ? 7.037 6.261 -9.113 1.00 85.00 128 ILE A O 1
ATOM 1062 N N . GLY A 1 129 ? 6.457 4.901 -7.413 1.00 84.50 129 GLY A N 1
ATOM 1063 C CA . GLY A 1 129 ? 5.046 4.765 -7.758 1.00 84.50 129 GLY A CA 1
ATOM 1064 C C . GLY A 1 129 ? 4.138 5.225 -6.633 1.00 84.50 129 GLY A C 1
ATOM 1065 O O . GLY A 1 129 ? 4.278 4.777 -5.495 1.00 84.50 129 GLY A O 1
ATOM 1066 N N . TYR A 1 130 ? 3.173 6.073 -6.972 1.00 82.19 130 TYR A N 1
ATOM 1067 C CA . TYR A 1 130 ? 2.046 6.388 -6.104 1.00 82.19 130 TYR A CA 1
ATOM 1068 C C . TYR A 1 130 ? 0.81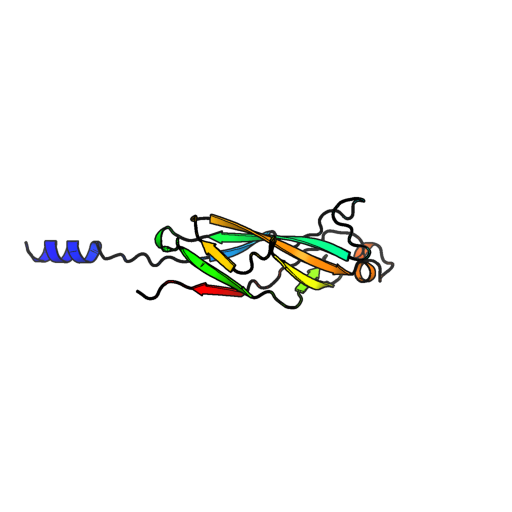5 5.702 -6.676 1.00 82.19 130 TYR A C 1
ATOM 1070 O O . TYR A 1 130 ? 0.430 5.954 -7.818 1.00 82.19 130 TYR A O 1
ATOM 1078 N N . ILE A 1 131 ? 0.221 4.812 -5.888 1.00 82.12 131 ILE A N 1
ATOM 1079 C CA . ILE A 1 131 ? -1.037 4.160 -6.240 1.00 82.12 131 ILE A CA 1
ATOM 1080 C C . ILE A 1 131 ? -2.171 4.789 -5.428 1.00 82.12 131 ILE A C 1
ATOM 1082 O O . ILE A 1 131 ? -1.963 5.110 -4.254 1.00 82.12 131 ILE A O 1
ATOM 1086 N N . PRO A 1 132 ? -3.360 4.986 -6.020 1.00 82.50 132 PRO A N 1
ATOM 1087 C CA . PRO A 1 132 ? -4.513 5.436 -5.258 1.00 82.50 132 PRO A CA 1
ATOM 1088 C C . PRO A 1 132 ? -4.882 4.364 -4.230 1.00 82.50 132 PRO A C 1
ATOM 1090 O O . PRO A 1 132 ? -5.041 3.192 -4.578 1.00 82.50 132 PRO A O 1
ATOM 1093 N N . ILE A 1 133 ? -5.019 4.769 -2.968 1.00 84.31 133 ILE A N 1
ATOM 1094 C CA . ILE A 1 133 ? -5.506 3.899 -1.899 1.00 84.31 133 ILE A CA 1
ATOM 1095 C C . ILE A 1 133 ? -7.000 4.157 -1.752 1.00 84.31 133 ILE A C 1
ATOM 1097 O O . ILE A 1 133 ? -7.410 5.168 -1.189 1.00 84.31 133 ILE A O 1
ATOM 1101 N N . ASN A 1 134 ? -7.804 3.238 -2.274 1.00 89.44 134 ASN A N 1
ATOM 1102 C CA . ASN A 1 134 ? -9.248 3.253 -2.089 1.00 89.44 134 ASN A CA 1
ATOM 1103 C C . ASN A 1 134 ? -9.592 2.304 -0.949 1.00 89.44 134 ASN A C 1
ATOM 1105 O O . ASN A 1 134 ? -9.175 1.145 -0.975 1.00 89.44 134 ASN A O 1
ATOM 1109 N N . TYR A 1 135 ? -10.347 2.782 0.031 1.00 92.75 135 TYR A N 1
ATOM 1110 C CA . TYR A 1 135 ? -10.740 1.977 1.177 1.00 92.75 135 TYR A CA 1
ATOM 1111 C C . TYR A 1 135 ? -12.141 2.344 1.655 1.00 92.75 135 TYR A C 1
ATOM 1113 O O . TYR A 1 135 ? -12.682 3.401 1.328 1.00 92.75 135 TYR A O 1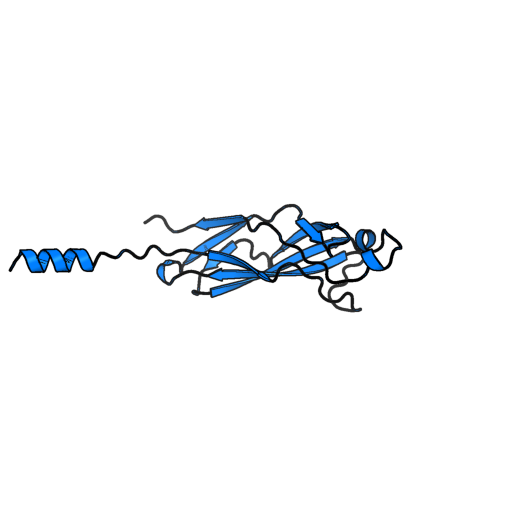
ATOM 1121 N N . SER A 1 136 ? -12.739 1.437 2.412 1.00 93.56 136 SER A N 1
ATOM 1122 C CA . SER A 1 136 ? -14.010 1.619 3.101 1.00 93.56 136 SER A CA 1
ATOM 1123 C C . SER A 1 136 ? -13.840 1.202 4.554 1.00 93.56 136 SER A C 1
ATOM 1125 O O . SER A 1 136 ? -13.071 0.287 4.851 1.00 93.56 136 SER A O 1
ATOM 1127 N N . ILE A 1 137 ? -14.521 1.906 5.454 1.00 92.94 137 ILE A N 1
ATOM 1128 C CA . ILE A 1 137 ? -14.488 1.635 6.889 1.00 92.94 137 ILE A CA 1
ATOM 1129 C C . ILE A 1 137 ? -15.871 1.144 7.288 1.00 92.94 137 ILE A C 1
ATOM 1131 O O . ILE A 1 137 ? -16.862 1.828 7.035 1.00 92.94 137 ILE A O 1
ATOM 1135 N N . TYR A 1 138 ? -15.925 -0.016 7.929 1.00 91.44 138 TYR A N 1
ATOM 1136 C CA . TYR A 1 138 ? -17.151 -0.589 8.461 1.00 91.44 138 TYR A CA 1
ATOM 1137 C C . TYR A 1 138 ? -17.068 -0.644 9.982 1.00 91.44 138 TYR A C 1
ATOM 1139 O O . TYR A 1 138 ? -16.077 -1.098 10.559 1.00 91.44 138 TYR A O 1
ATOM 1147 N N . SER A 1 139 ? -18.132 -0.188 10.630 1.00 86.69 139 SER A N 1
ATOM 1148 C CA . SER A 1 139 ? -18.363 -0.341 12.062 1.00 86.69 139 SER A CA 1
ATOM 1149 C C . SER A 1 139 ? -19.642 -1.136 12.275 1.00 86.69 139 SER A C 1
ATOM 1151 O O . SER A 1 139 ? -20.527 -1.139 11.420 1.00 86.69 139 SER A O 1
ATOM 1153 N N . LYS A 1 140 ? -19.755 -1.798 13.427 1.00 77.06 140 LYS A N 1
ATOM 1154 C CA . LYS A 1 140 ? -21.033 -2.368 13.845 1.00 77.06 140 LYS A CA 1
ATOM 1155 C C . LYS A 1 140 ? -22.053 -1.230 13.961 1.00 77.06 140 LYS A C 1
ATOM 1157 O O . LYS A 1 140 ? -21.720 -0.169 14.488 1.00 77.06 140 LYS A O 1
ATOM 1162 N N . GLU A 1 141 ? -23.250 -1.443 13.429 1.00 63.41 141 GLU A N 1
ATOM 1163 C CA . GLU A 1 141 ? -24.374 -0.526 13.622 1.00 63.41 141 GLU A CA 1
ATOM 1164 C C . GLU A 1 141 ? -24.671 -0.451 15.131 1.00 63.41 141 GLU A C 1
ATOM 1166 O O . GLU A 1 141 ? -24.697 -1.492 15.799 1.00 63.41 141 GLU A O 1
ATOM 1171 N N . MET A 1 142 ? -24.755 0.769 15.674 1.00 48.12 142 MET A N 1
ATOM 1172 C CA . MET A 1 142 ? -25.055 1.013 17.092 1.00 48.12 142 MET A CA 1
ATOM 1173 C C . MET A 1 142 ? -26.556 1.085 17.323 1.00 48.12 142 MET A C 1
ATOM 1175 O O . MET A 1 142 ? -27.226 1.763 16.514 1.00 48.12 142 MET A O 1
#

Nearest PDB structures (foldseek):
  4y2o-assembly1_B  TM=3.686E-01  e=4.446E-02  Escherichia coli ETEC H10407
  7pua-assembly1_IA  TM=2.912E-01  e=6.140E-02  Trypanosoma brucei brucei
  8aur-assembly1_C  TM=2.886E-01  e=5.514E-02  Bacillus subtilis
  6om1-assembly3_E  TM=3.958E-01  e=4.262E-01  Homo sapiens
  4neh-assembly1_A  TM=4.524E-01  e=6.632E+00  Homo sapiens

Secondary structure (DSSP, 8-state):
-HHHHHHHHHHH--------EEEEEEEEEE----TTSS--TTEEEEEEEEEEE--GGGTT-EEEEE--S-EEEE-SS-EEEE-EEEEGGGTTEEE--SSEEEEEEEEEEEHHHHTSS--HHHHSS--EE----EEEEE----

Sequence (142 aa):
MYKIFFLLLTLISITSFGEVKVKLREPLKFKELRRGGLDLKGYAIAEGLIEITGSKEDIGKLIAFKIPKFGYMTNKKRWLKIEKVIFEKNQEEVILIEEKHFLKIYGVLDKHELNKDSRAEFNEGKYIGYIPINYSIYSKEM